Protein AF-A0A1E5VWX8-F1 (afdb_monomer_lite)

Radius of gyration: 17.65 Å; chains: 1; bounding box: 28×22×64 Å

Foldseek 3Di:
DCPPDWDDDDDDDDADDDDDGDPVLVVQQVVLVVVVQCCQAPPVDNQWRKAQDDDDPVQWDADPRSHTTGHDCVVIDIDGPVNVPPPPPPPPDDD

pLDDT: mean 72.76, std 18.6, range [37.0, 93.5]

Structure (mmCIF, N/CA/C/O backbone):
data_AF-A0A1E5VWX8-F1
#
_entry.id   AF-A0A1E5VWX8-F1
#
loop_
_atom_site.group_PDB
_atom_site.id
_atom_site.type_symbol
_atom_site.label_atom_id
_atom_site.label_alt_id
_atom_site.label_comp_id
_atom_site.label_asym_id
_atom_site.label_entity_id
_atom_site.label_seq_id
_atom_site.pdbx_PDB_ins_code
_atom_site.Cartn_x
_atom_site.Cartn_y
_atom_site.Cartn_z
_atom_site.occupancy
_atom_site.B_iso_or_equiv
_atom_site.auth_seq_id
_atom_site.auth_comp_id
_atom_site.auth_asym_id
_atom_site.auth_atom_id
_atom_site.pdbx_PDB_model_num
ATOM 1 N N . LEU A 1 1 ? -12.071 -12.959 8.180 1.00 43.16 1 LEU A N 1
ATOM 2 C CA . LEU A 1 1 ? -12.463 -11.586 8.578 1.00 43.16 1 LEU A CA 1
ATOM 3 C C . LEU A 1 1 ? -11.510 -10.483 8.075 1.00 43.16 1 LEU A C 1
ATOM 5 O O . LEU A 1 1 ? -11.670 -9.363 8.511 1.00 43.16 1 LEU A O 1
ATOM 9 N N . ILE A 1 2 ? -10.644 -10.745 7.083 1.00 41.28 2 ILE A N 1
ATOM 10 C CA . ILE A 1 2 ? -10.362 -9.875 5.913 1.00 41.28 2 ILE A CA 1
ATOM 11 C C . ILE A 1 2 ? -10.107 -10.864 4.758 1.00 41.28 2 ILE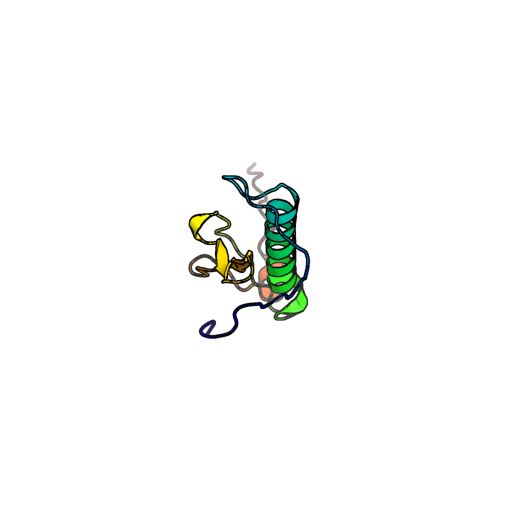 A C 1
ATOM 13 O O . ILE A 1 2 ? -8.970 -11.077 4.360 1.00 41.28 2 ILE A O 1
ATOM 17 N N . SER A 1 3 ? -11.125 -11.642 4.358 1.00 37.00 3 SER A N 1
ATOM 18 C CA . SER A 1 3 ? -10.908 -12.705 3.356 1.00 37.00 3 SER A CA 1
ATOM 19 C C . SER A 1 3 ? -11.140 -12.244 1.922 1.00 37.00 3 SER A C 1
ATOM 21 O O . SER A 1 3 ? -10.571 -12.859 1.036 1.00 37.00 3 SER A O 1
ATOM 23 N N . ASP A 1 4 ? -11.894 -11.167 1.671 1.00 38.06 4 ASP A N 1
ATOM 24 C CA . ASP A 1 4 ? -12.318 -10.860 0.292 1.00 38.06 4 ASP A CA 1
ATOM 25 C C . ASP A 1 4 ? -12.259 -9.374 -0.104 1.00 38.06 4 ASP A C 1
ATOM 27 O O . ASP A 1 4 ? -12.582 -9.029 -1.237 1.00 38.06 4 ASP A O 1
ATOM 31 N N . SER A 1 5 ? -11.795 -8.475 0.769 1.00 43.34 5 SER A N 1
ATOM 32 C CA . SER A 1 5 ? -11.786 -7.031 0.480 1.00 43.34 5 SER A CA 1
ATOM 33 C C . SER A 1 5 ? -10.380 -6.530 0.182 1.00 43.34 5 SER A C 1
ATOM 35 O O . SER A 1 5 ? -9.739 -5.843 0.970 1.00 43.34 5 SER A O 1
ATOM 37 N N . ILE A 1 6 ? -9.903 -6.919 -0.995 1.00 49.44 6 ILE A N 1
ATOM 38 C CA . ILE A 1 6 ? -8.827 -6.245 -1.715 1.00 49.44 6 ILE A CA 1
ATOM 39 C C . ILE A 1 6 ? -9.294 -4.810 -2.014 1.00 49.44 6 ILE A C 1
ATOM 41 O O . ILE A 1 6 ? -10.294 -4.627 -2.706 1.00 49.44 6 ILE A O 1
ATOM 45 N N . CYS A 1 7 ? -8.583 -3.791 -1.525 1.00 45.91 7 CYS A N 1
ATOM 46 C CA . CYS A 1 7 ? -8.766 -2.420 -2.007 1.00 45.91 7 CYS A CA 1
ATOM 47 C C . CYS A 1 7 ? -8.376 -2.354 -3.491 1.00 45.91 7 CYS A C 1
ATOM 49 O O . CYS A 1 7 ? -7.220 -2.580 -3.847 1.00 45.91 7 CYS A O 1
ATOM 51 N N . PHE A 1 8 ? -9.349 -2.071 -4.357 1.00 40.53 8 PHE A N 1
ATOM 52 C CA . PHE A 1 8 ? -9.152 -1.842 -5.788 1.00 40.53 8 PHE A CA 1
ATOM 53 C C . PHE A 1 8 ? -9.127 -0.332 -6.062 1.00 40.53 8 PHE A C 1
ATOM 55 O O . PHE A 1 8 ? -10.118 0.343 -5.803 1.00 40.53 8 PHE A O 1
ATOM 62 N N . PHE A 1 9 ? -8.051 0.189 -6.658 1.00 43.53 9 PHE A N 1
ATOM 63 C CA . PHE A 1 9 ? -7.994 1.571 -7.156 1.00 43.53 9 PHE A CA 1
ATOM 64 C C . PHE A 1 9 ? -7.619 1.580 -8.637 1.00 43.53 9 PHE A C 1
ATOM 66 O O . PHE A 1 9 ? -6.505 1.225 -8.985 1.00 43.53 9 PHE A O 1
ATOM 73 N N . LYS A 1 10 ? -8.542 1.962 -9.528 1.00 41.06 10 LYS A N 1
ATOM 74 C CA . LYS A 1 10 ? -8.320 1.965 -10.984 1.00 41.06 10 LYS A CA 1
ATOM 75 C C . LYS A 1 10 ? -7.840 3.338 -11.463 1.00 41.06 10 LYS A C 1
ATOM 77 O O . LYS A 1 10 ? -8.620 4.283 -11.447 1.00 41.06 10 LYS A O 1
ATOM 82 N N . PHE A 1 11 ? -6.618 3.419 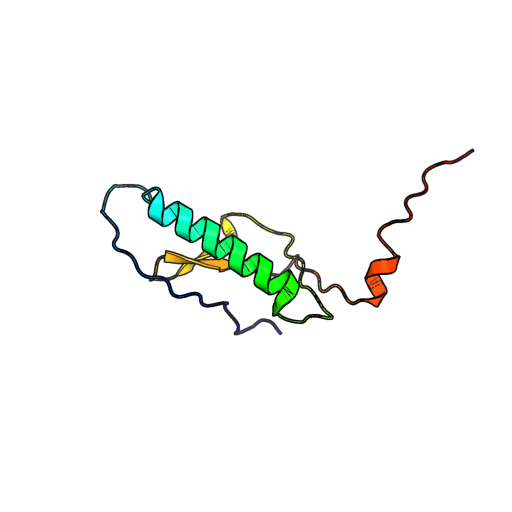-11.992 1.00 42.25 11 PHE A N 1
ATOM 83 C CA . PHE A 1 11 ? -6.093 4.596 -12.700 1.00 42.25 11 PHE A CA 1
ATOM 84 C C . PHE A 1 11 ? -5.538 4.200 -14.080 1.00 42.25 11 PHE A C 1
ATOM 86 O O . PHE A 1 11 ? -4.977 3.119 -14.242 1.00 42.25 11 PHE A O 1
ATOM 93 N N . HIS A 1 12 ? -5.731 5.051 -15.094 1.00 45.59 12 HIS A N 1
ATOM 94 C CA . HIS A 1 12 ? -5.214 4.858 -16.458 1.00 45.59 12 HIS A CA 1
ATOM 95 C C . HIS A 1 12 ? -3.946 5.693 -16.664 1.00 45.59 12 HIS A C 1
ATOM 97 O O . HIS A 1 12 ? -4.004 6.879 -16.374 1.00 45.59 12 HIS A O 1
ATOM 103 N N . THR A 1 13 ? -2.880 5.119 -17.242 1.00 50.81 13 THR A N 1
ATOM 104 C CA . THR A 1 13 ? -2.063 5.708 -18.338 1.00 50.81 13 THR A CA 1
ATOM 105 C C . THR A 1 13 ? -1.041 4.688 -18.875 1.00 50.81 13 THR A C 1
ATOM 107 O O . THR A 1 13 ? -0.623 3.793 -18.139 1.00 50.81 13 THR A O 1
ATOM 110 N N . ASN A 1 14 ? -0.698 4.855 -20.161 1.00 54.56 14 ASN A N 1
ATOM 111 C CA . ASN A 1 14 ? 0.150 4.026 -21.035 1.00 54.56 14 ASN A CA 1
ATOM 112 C C . ASN A 1 14 ? 1.571 3.773 -20.493 1.00 54.56 14 ASN A C 1
ATOM 114 O O . ASN A 1 14 ? 2.131 4.656 -19.851 1.00 54.56 14 ASN A O 1
ATOM 118 N N . ALA A 1 15 ? 2.131 2.594 -20.783 1.00 55.25 15 ALA A N 1
ATOM 119 C CA . ALA A 1 15 ? 3.474 2.165 -20.384 1.00 55.25 15 ALA A CA 1
ATOM 120 C C . ALA A 1 15 ? 4.360 1.958 -21.624 1.00 55.25 15 ALA A C 1
ATOM 122 O O . ALA A 1 15 ? 3.902 1.346 -22.591 1.00 55.25 15 ALA A O 1
ATOM 123 N N . ASP A 1 16 ? 5.602 2.444 -21.571 1.00 54.47 16 ASP A N 1
ATOM 124 C CA . ASP A 1 16 ? 6.652 2.140 -22.550 1.00 54.47 16 ASP A CA 1
ATOM 125 C C . ASP A 1 16 ? 7.535 0.993 -22.025 1.00 54.47 16 ASP A C 1
ATOM 127 O O . ASP A 1 16 ? 7.915 0.936 -20.853 1.00 54.47 16 ASP A O 1
ATOM 131 N N . GLU A 1 17 ? 7.855 0.044 -22.904 1.00 59.41 17 GLU A N 1
ATOM 132 C CA . GLU A 1 17 ? 8.594 -1.179 -22.582 1.00 59.41 17 GLU A CA 1
ATOM 133 C C . GLU A 1 17 ? 10.114 -0.930 -22.516 1.00 59.41 17 GLU A C 1
ATOM 135 O O . GLU A 1 17 ? 10.798 -0.924 -23.539 1.00 59.41 17 GLU A O 1
ATOM 140 N N . SER A 1 18 ? 10.703 -0.813 -21.319 1.00 53.69 18 SER A N 1
ATOM 141 C CA . SER A 1 18 ? 12.141 -1.101 -21.156 1.00 53.69 18 SER A CA 1
ATOM 142 C C . SER A 1 18 ? 12.489 -1.602 -19.750 1.00 53.69 18 SER A C 1
ATOM 144 O O . SER A 1 18 ? 12.347 -0.861 -18.793 1.00 53.69 18 SER A O 1
ATOM 146 N N . PHE A 1 19 ? 12.910 -2.873 -19.648 1.00 54.59 19 PHE A N 1
ATOM 147 C CA . PHE A 1 19 ? 13.656 -3.619 -18.598 1.00 54.59 19 PHE A CA 1
ATOM 148 C C . PHE A 1 19 ? 13.629 -3.238 -17.091 1.00 54.59 19 PHE A C 1
ATOM 150 O O . PHE A 1 19 ? 14.400 -3.770 -16.293 1.00 54.59 19 PHE A O 1
ATOM 157 N N . GLY A 1 20 ? 12.700 -2.402 -16.659 1.00 61.53 20 GLY A N 1
ATOM 158 C CA . GLY A 1 20 ? 12.408 -2.017 -15.289 1.00 61.53 20 GLY A CA 1
ATOM 159 C C . GLY A 1 20 ? 11.232 -1.050 -15.331 1.00 61.53 20 GLY A C 1
ATOM 160 O O . GLY A 1 20 ? 11.077 -0.328 -16.306 1.00 61.53 20 GLY A O 1
ATOM 161 N N . PHE A 1 21 ? 10.379 -1.034 -14.307 1.00 66.19 21 PHE A N 1
ATOM 162 C CA . PHE A 1 21 ? 9.266 -0.082 -14.286 1.00 66.19 21 PHE A CA 1
ATOM 163 C C . PHE A 1 21 ? 9.797 1.332 -14.526 1.00 66.19 21 PHE A C 1
ATOM 165 O O . PHE A 1 21 ? 10.723 1.755 -13.815 1.00 66.19 21 PHE A O 1
ATOM 172 N N . ASP A 1 22 ? 9.242 2.021 -15.526 1.00 80.38 22 ASP A N 1
ATOM 173 C CA . ASP A 1 22 ? 9.477 3.445 -15.719 1.00 80.38 22 ASP A CA 1
ATOM 174 C C . ASP A 1 22 ? 9.099 4.202 -14.436 1.00 80.38 22 ASP A C 1
ATOM 176 O O . ASP A 1 22 ? 8.436 3.681 -13.525 1.00 80.38 22 ASP A O 1
ATOM 180 N N . TRP A 1 23 ? 9.608 5.424 -14.302 1.00 83.62 23 TRP A N 1
ATOM 181 C CA . TRP A 1 23 ? 9.354 6.211 -13.100 1.00 83.62 23 TRP A CA 1
ATOM 182 C C . TRP A 1 23 ? 7.854 6.415 -12.862 1.00 83.62 23 TRP A C 1
ATOM 184 O O . TRP A 1 23 ? 7.409 6.343 -11.719 1.00 83.62 23 TRP A O 1
ATOM 194 N N . ASP A 1 24 ? 7.074 6.567 -13.929 1.00 84.44 24 ASP A N 1
ATOM 195 C CA . ASP A 1 24 ? 5.632 6.779 -13.856 1.00 84.44 24 ASP A CA 1
ATOM 196 C C . ASP A 1 24 ? 4.907 5.573 -13.245 1.00 84.44 24 ASP A C 1
ATOM 198 O O . ASP A 1 24 ? 4.045 5.721 -12.379 1.00 84.44 24 ASP A O 1
ATOM 202 N N . THR A 1 25 ? 5.298 4.359 -13.622 1.00 83.94 25 THR A N 1
ATOM 203 C CA . THR A 1 25 ? 4.769 3.119 -13.054 1.00 83.94 25 THR A CA 1
ATOM 204 C C . THR A 1 25 ? 5.176 2.975 -11.593 1.00 83.94 25 THR A C 1
ATOM 206 O O . THR A 1 25 ? 4.343 2.634 -10.753 1.00 83.94 25 THR A O 1
ATOM 209 N N . ARG A 1 26 ? 6.432 3.287 -11.244 1.00 86.12 26 ARG A N 1
ATOM 210 C CA . ARG A 1 26 ? 6.880 3.269 -9.837 1.00 86.12 26 ARG A CA 1
ATOM 211 C C . ARG A 1 26 ? 6.112 4.274 -8.992 1.00 86.12 26 ARG A C 1
ATOM 213 O O . ARG A 1 26 ? 5.723 3.948 -7.874 1.00 86.12 26 ARG A O 1
ATOM 220 N N . TYR A 1 27 ? 5.885 5.470 -9.525 1.00 86.31 27 TYR A N 1
ATOM 221 C CA . TYR A 1 27 ? 5.138 6.517 -8.849 1.00 86.31 27 TYR A CA 1
ATOM 222 C C . TYR A 1 27 ? 3.695 6.080 -8.582 1.00 86.31 27 TYR A C 1
ATOM 224 O O . TYR A 1 27 ? 3.256 6.162 -7.440 1.00 86.31 27 TYR A O 1
ATOM 232 N N . LYS A 1 28 ? 3.007 5.496 -9.574 1.00 86.12 28 LYS A N 1
ATOM 233 C CA . LYS A 1 28 ? 1.657 4.923 -9.396 1.00 86.12 28 LYS A CA 1
ATOM 234 C C . LYS A 1 28 ? 1.611 3.836 -8.322 1.00 86.12 28 LYS A C 1
ATOM 236 O O . LYS A 1 28 ? 0.655 3.762 -7.555 1.00 86.12 28 LYS A O 1
ATOM 241 N N . ILE A 1 29 ? 2.641 2.990 -8.249 1.00 87.94 29 ILE A N 1
ATOM 242 C CA . ILE A 1 29 ? 2.745 1.964 -7.203 1.00 87.94 29 ILE A CA 1
ATOM 243 C C . ILE A 1 29 ? 2.898 2.623 -5.826 1.00 87.94 29 ILE A C 1
ATOM 245 O O . ILE A 1 29 ? 2.197 2.247 -4.892 1.00 87.94 29 ILE A O 1
ATOM 249 N N . ILE A 1 30 ? 3.782 3.614 -5.681 1.00 90.44 30 ILE A N 1
ATOM 250 C CA . ILE A 1 30 ? 3.978 4.333 -4.410 1.00 90.44 30 ILE A CA 1
ATOM 251 C C . ILE A 1 30 ? 2.683 5.030 -3.983 1.00 90.44 30 ILE A C 1
ATOM 253 O O . ILE A 1 30 ? 2.243 4.879 -2.846 1.00 90.44 30 ILE A O 1
ATOM 257 N N . GLU A 1 31 ? 2.053 5.743 -4.910 1.00 91.12 31 GLU A N 1
ATOM 258 C CA . GLU A 1 31 ? 0.796 6.450 -4.698 1.00 91.12 31 GLU A CA 1
ATOM 259 C C . GLU A 1 31 ? -0.323 5.490 -4.262 1.00 91.12 31 GLU A C 1
ATOM 261 O O . GLU A 1 31 ? -0.967 5.715 -3.238 1.00 91.12 31 GLU A O 1
ATOM 266 N N . GLY A 1 32 ? -0.504 4.366 -4.962 1.00 89.44 32 GLY A N 1
ATOM 267 C CA . GLY A 1 32 ? -1.499 3.360 -4.589 1.00 89.44 32 GLY A CA 1
ATOM 268 C C . GLY A 1 32 ? -1.242 2.721 -3.217 1.00 89.44 32 GLY A C 1
ATOM 269 O O . GLY A 1 32 ? -2.196 2.444 -2.489 1.00 89.44 32 GLY A O 1
ATOM 270 N N . ILE A 1 33 ? 0.024 2.538 -2.814 1.00 91.62 33 ILE A N 1
ATOM 271 C CA . ILE A 1 33 ? 0.371 2.090 -1.452 1.00 91.62 33 ILE A CA 1
ATOM 272 C C . ILE A 1 33 ? -0.055 3.144 -0.423 1.00 91.62 33 ILE A C 1
ATOM 274 O O . ILE A 1 33 ? -0.674 2.793 0.582 1.00 91.62 33 ILE A O 1
ATOM 278 N N . CYS A 1 34 ? 0.242 4.424 -0.666 1.00 93.50 34 CYS A N 1
ATOM 279 C CA . CYS A 1 34 ? -0.154 5.518 0.222 1.00 93.50 34 CYS A CA 1
ATOM 280 C C . CYS A 1 34 ? -1.677 5.605 0.376 1.00 93.50 34 CYS A C 1
ATOM 282 O O . CYS A 1 34 ? -2.159 5.737 1.501 1.00 93.50 34 CYS A O 1
ATOM 284 N N . TYR A 1 35 ? -2.432 5.459 -0.716 1.00 93.12 35 TYR A N 1
ATOM 285 C CA . TYR A 1 35 ? -3.895 5.410 -0.665 1.00 93.12 35 TYR A CA 1
ATOM 286 C C . TYR A 1 35 ? -4.414 4.205 0.118 1.00 93.12 35 TYR A C 1
ATOM 288 O O . TYR A 1 35 ? -5.297 4.359 0.957 1.00 93.12 35 TYR A O 1
ATOM 296 N N . GLY A 1 36 ? -3.840 3.017 -0.094 1.00 90.75 36 GLY A N 1
ATOM 297 C CA . GLY A 1 36 ? -4.204 1.827 0.675 1.00 90.75 36 GLY A CA 1
ATOM 298 C C . GLY A 1 36 ? -3.968 2.002 2.178 1.00 90.75 36 GLY A C 1
ATOM 299 O O . GLY A 1 36 ? -4.818 1.627 2.979 1.00 90.75 36 GLY A O 1
ATOM 300 N N . LEU A 1 37 ? -2.848 2.617 2.570 1.00 91.50 37 LEU A N 1
ATOM 301 C CA . LEU A 1 37 ? -2.557 2.922 3.975 1.00 91.50 37 LEU A CA 1
ATOM 302 C C . LEU A 1 37 ? -3.508 3.978 4.548 1.00 91.50 37 LEU A C 1
ATOM 304 O O . LEU A 1 37 ? -3.999 3.807 5.659 1.00 91.50 37 LEU A O 1
ATOM 308 N N . HIS A 1 38 ? -3.797 5.042 3.795 1.00 90.50 38 HIS A N 1
ATOM 309 C CA . HIS A 1 38 ? -4.757 6.064 4.211 1.00 90.50 38 HIS A CA 1
ATOM 310 C C . HIS A 1 38 ? -6.145 5.466 4.447 1.00 90.50 38 HIS A C 1
ATOM 312 O O . HIS A 1 38 ? -6.746 5.706 5.489 1.00 90.50 38 HIS A O 1
ATOM 318 N N . TYR A 1 39 ? -6.602 4.613 3.528 1.00 90.25 39 TYR A N 1
ATOM 319 C CA . TYR A 1 39 ? -7.877 3.921 3.653 1.00 90.25 39 TYR A CA 1
ATOM 320 C C . TYR A 1 39 ? -7.954 3.087 4.937 1.00 90.25 39 TYR A C 1
ATOM 322 O O . TYR A 1 39 ? -8.933 3.164 5.672 1.00 90.25 39 TYR A O 1
ATOM 330 N N . LEU A 1 40 ? -6.904 2.319 5.243 1.00 90.00 40 LEU A N 1
ATOM 331 C CA . LEU A 1 40 ? -6.849 1.500 6.457 1.00 90.00 40 LEU A CA 1
ATOM 332 C C . LEU A 1 40 ? -6.878 2.335 7.745 1.00 90.00 40 LEU A C 1
ATOM 334 O O . LEU A 1 40 ? -7.429 1.879 8.748 1.00 90.00 40 LEU A O 1
ATOM 338 N N . HIS A 1 41 ? -6.287 3.528 7.722 1.00 88.38 41 HIS A N 1
ATOM 339 C CA . HIS A 1 41 ? -6.229 4.414 8.881 1.00 88.38 41 HIS A CA 1
ATOM 340 C C . HIS A 1 41 ? -7.518 5.220 9.079 1.00 88.38 41 HIS A C 1
ATOM 342 O O . HIS A 1 41 ? -7.967 5.353 10.207 1.00 88.38 41 HIS A O 1
ATOM 348 N N . GLU A 1 42 ? -8.124 5.739 8.013 1.00 86.44 42 GLU A N 1
ATOM 349 C CA . GLU A 1 42 ? -9.150 6.785 8.145 1.00 86.44 42 GLU A CA 1
ATOM 350 C C . GLU A 1 42 ? -10.519 6.386 7.572 1.00 86.44 42 GLU A C 1
ATOM 352 O O . GLU A 1 42 ? -11.549 6.864 8.043 1.00 86.44 42 GLU A O 1
ATOM 357 N N . GLU A 1 43 ? -10.567 5.510 6.562 1.00 86.50 43 GLU A N 1
ATOM 358 C CA . GLU A 1 43 ? -11.795 5.266 5.785 1.00 86.50 43 GLU A CA 1
ATOM 359 C C . GLU A 1 43 ? -12.433 3.892 6.035 1.00 86.50 43 GLU A C 1
ATOM 361 O O . GLU A 1 43 ? -13.649 3.753 5.915 1.00 86.50 43 GLU A O 1
ATOM 366 N N . TRP A 1 44 ? -11.643 2.868 6.381 1.00 86.50 44 TRP A N 1
ATOM 367 C CA . TRP A 1 44 ? -12.134 1.501 6.592 1.00 86.50 44 TRP A CA 1
ATOM 368 C C . TRP A 1 44 ? -13.173 1.434 7.713 1.00 86.50 44 TRP A C 1
ATOM 370 O O . TRP A 1 44 ? -14.268 0.899 7.530 1.00 86.50 44 TRP A O 1
ATOM 380 N N . HIS A 1 45 ? -12.810 1.956 8.885 1.00 86.19 45 HIS A N 1
ATOM 381 C CA . HIS A 1 45 ? -13.694 2.044 10.036 1.00 86.19 45 HIS A CA 1
ATOM 382 C C . HIS A 1 45 ? -13.238 3.209 10.929 1.00 86.19 45 HIS A C 1
ATOM 384 O O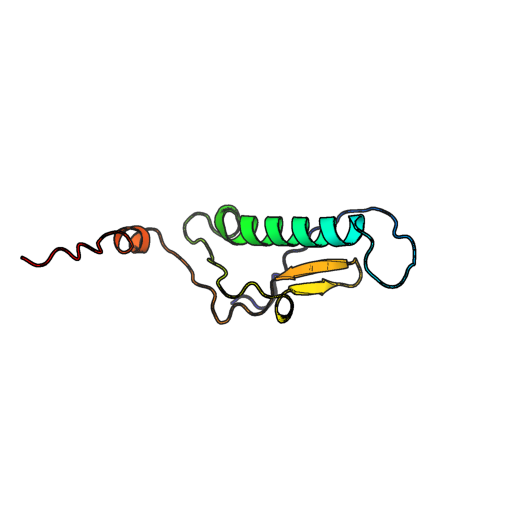 . HIS A 1 45 ? -12.214 3.067 11.598 1.00 86.19 45 HIS A O 1
ATOM 390 N N . PRO A 1 46 ? -13.979 4.333 10.978 1.00 81.62 46 PRO A N 1
ATOM 391 C CA . PRO A 1 46 ? -13.549 5.549 11.679 1.00 81.62 46 PRO A CA 1
ATOM 392 C C . PRO A 1 46 ? -13.185 5.325 13.154 1.00 81.62 46 PRO A C 1
ATOM 394 O O . PRO A 1 46 ? -12.191 5.853 13.637 1.00 81.62 46 PRO A O 1
ATOM 397 N N . ASP A 1 47 ? -13.937 4.466 13.849 1.00 85.19 47 ASP A N 1
ATOM 398 C CA . ASP A 1 47 ? -13.702 4.166 15.272 1.00 85.19 47 ASP A CA 1
ATOM 399 C C . ASP A 1 47 ? -12.722 2.998 15.499 1.00 85.19 47 ASP A C 1
ATOM 401 O O . ASP A 1 47 ? -12.471 2.591 16.638 1.00 85.19 47 ASP A O 1
ATOM 405 N N . SER A 1 48 ? -12.219 2.389 14.414 1.00 84.25 48 SER A N 1
ATOM 406 C CA . SER A 1 48 ? -11.306 1.247 14.482 1.00 84.25 48 SER A CA 1
ATOM 407 C C . SER A 1 48 ? -10.246 1.227 13.368 1.00 84.25 48 SER A C 1
ATOM 409 O O . SER A 1 48 ? -10.257 0.319 12.527 1.00 84.25 48 SER A O 1
ATOM 411 N N . PRO A 1 49 ? -9.314 2.201 13.351 1.00 88.06 49 PRO A N 1
ATOM 412 C CA . PRO A 1 49 ? -8.185 2.209 12.426 1.00 88.06 49 PRO A CA 1
ATOM 413 C C . PRO A 1 49 ? -7.409 0.888 12.428 1.00 88.06 49 PRO A C 1
ATOM 415 O O . PRO A 1 49 ? -7.098 0.324 13.484 1.00 88.06 49 PRO A O 1
ATOM 418 N N . ILE A 1 50 ? -7.030 0.424 11.234 1.00 88.94 50 ILE A N 1
ATOM 419 C CA . ILE A 1 50 ? -6.099 -0.693 11.052 1.00 88.94 50 ILE A CA 1
ATOM 420 C C . ILE A 1 50 ? -4.696 -0.131 10.853 1.00 88.94 50 ILE A C 1
ATOM 422 O O . ILE A 1 50 ? -4.367 0.368 9.782 1.00 88.94 50 ILE A O 1
ATOM 426 N N . ILE A 1 51 ? -3.824 -0.295 11.844 1.00 88.69 51 ILE A N 1
ATOM 427 C CA . ILE A 1 51 ? -2.406 0.044 11.704 1.00 88.69 51 ILE A CA 1
ATOM 428 C C . ILE A 1 51 ? -1.674 -1.121 11.041 1.00 88.69 51 ILE A C 1
ATOM 430 O O . ILE A 1 51 ? -1.540 -2.210 11.613 1.00 88.69 51 ILE A O 1
ATOM 434 N N . TYR A 1 52 ? -1.185 -0.881 9.826 1.00 87.38 52 TYR A N 1
ATOM 435 C CA . TYR A 1 52 ? -0.434 -1.859 9.049 1.00 87.38 52 TYR A CA 1
ATOM 436 C C . TYR A 1 52 ? 1.066 -1.800 9.392 1.00 87.38 52 TYR A C 1
ATOM 438 O O . TYR A 1 52 ? 1.759 -0.848 9.043 1.00 87.38 52 TYR A O 1
ATOM 446 N N . MET A 1 53 ? 1.581 -2.818 10.092 1.00 88.56 53 MET A N 1
ATOM 447 C CA . MET A 1 53 ? 2.936 -2.797 10.678 1.00 88.56 53 MET A CA 1
ATOM 448 C C . MET A 1 53 ? 4.008 -3.568 9.885 1.00 88.56 53 MET A C 1
ATOM 450 O O . MET A 1 53 ? 5.150 -3.644 10.330 1.00 88.56 53 MET A O 1
ATOM 454 N N . ASP A 1 54 ? 3.668 -4.166 8.741 1.00 86.81 54 ASP A N 1
ATOM 455 C CA . ASP A 1 54 ? 4.586 -5.022 7.965 1.00 86.81 54 ASP A CA 1
ATOM 456 C C . ASP A 1 54 ? 4.722 -4.527 6.518 1.00 86.81 54 ASP A C 1
ATOM 458 O O . ASP A 1 54 ? 4.499 -5.253 5.543 1.00 86.81 54 ASP A O 1
ATOM 462 N N . LEU A 1 55 ? 5.042 -3.238 6.368 1.00 87.88 55 LEU A N 1
ATOM 463 C CA . LEU A 1 55 ? 5.275 -2.628 5.063 1.00 87.88 55 LEU A CA 1
ATOM 464 C C . LEU A 1 55 ? 6.642 -3.025 4.513 1.00 87.88 55 LEU A C 1
ATOM 466 O O . LEU A 1 55 ? 7.677 -2.477 4.883 1.00 87.88 55 LEU A O 1
ATOM 470 N N . LYS A 1 56 ? 6.621 -3.988 3.591 1.00 85.56 56 LYS A N 1
ATOM 471 C CA . LYS A 1 56 ? 7.784 -4.460 2.841 1.00 85.56 56 LYS A CA 1
ATOM 472 C C . LYS A 1 56 ? 7.376 -4.876 1.428 1.00 85.56 56 LYS A C 1
ATOM 474 O O . LYS A 1 56 ? 6.232 -5.294 1.244 1.00 85.56 56 LYS A O 1
ATOM 479 N N . PRO A 1 57 ? 8.301 -4.864 0.452 1.00 84.25 57 PRO A N 1
ATOM 480 C CA . PRO A 1 57 ? 7.991 -5.234 -0.930 1.00 84.25 57 PRO A CA 1
ATOM 481 C C . PRO A 1 57 ? 7.317 -6.605 -1.072 1.00 84.25 57 PRO A C 1
ATOM 483 O O . PRO A 1 57 ? 6.395 -6.750 -1.860 1.00 84.25 57 PRO A O 1
ATOM 486 N N . ALA A 1 58 ? 7.709 -7.593 -0.258 1.00 86.44 58 ALA A N 1
ATOM 487 C CA . ALA A 1 58 ? 7.129 -8.940 -0.288 1.00 86.44 58 ALA A CA 1
ATOM 488 C C . ALA A 1 58 ? 5.637 -9.003 0.103 1.00 86.44 58 ALA A C 1
ATOM 490 O O . ALA A 1 58 ? 4.974 -9.988 -0.208 1.00 86.44 58 ALA A O 1
ATOM 491 N N . ASN A 1 59 ? 5.114 -7.973 0.776 1.00 89.19 59 ASN A N 1
ATOM 492 C CA . ASN A 1 59 ? 3.702 -7.869 1.143 1.00 89.19 59 ASN A CA 1
ATOM 493 C C . ASN A 1 59 ? 2.923 -6.900 0.231 1.00 89.19 59 ASN A C 1
ATOM 495 O O . ASN A 1 59 ? 1.745 -6.651 0.479 1.00 89.19 59 ASN A O 1
ATOM 499 N N . ILE A 1 60 ? 3.558 -6.340 -0.803 1.00 89.81 60 ILE A N 1
ATOM 500 C CA . ILE A 1 60 ? 2.881 -5.544 -1.829 1.00 89.81 60 ILE A CA 1
ATOM 501 C C . ILE A 1 60 ? 2.731 -6.413 -3.070 1.00 89.81 60 ILE A C 1
ATOM 503 O O . ILE A 1 60 ? 3.698 -6.693 -3.775 1.00 89.81 60 ILE A O 1
ATOM 507 N N . LEU A 1 61 ? 1.504 -6.849 -3.332 1.00 90.56 61 LEU A N 1
ATOM 508 C CA . LEU A 1 61 ? 1.174 -7.593 -4.540 1.00 90.56 61 LEU A CA 1
ATOM 509 C C . LEU A 1 61 ? 0.801 -6.610 -5.645 1.00 90.56 61 LEU A C 1
ATOM 511 O O . LEU A 1 61 ? 0.137 -5.612 -5.387 1.00 90.56 61 LEU A O 1
ATOM 515 N N . LEU A 1 62 ? 1.204 -6.900 -6.875 1.00 88.62 62 LEU A N 1
ATOM 516 C CA . LEU A 1 62 ? 0.777 -6.152 -8.052 1.00 88.62 62 LEU A CA 1
ATOM 517 C C . LEU A 1 62 ? -0.228 -7.008 -8.812 1.00 88.62 62 LEU A C 1
ATOM 519 O O . LEU A 1 62 ? -0.005 -8.207 -8.992 1.00 88.62 62 LEU A O 1
ATOM 523 N N . ASP A 1 63 ? -1.347 -6.417 -9.219 1.00 84.56 63 ASP A N 1
ATOM 524 C CA . ASP A 1 63 ? -2.295 -7.108 -10.089 1.00 84.56 63 ASP A CA 1
ATOM 525 C C . ASP A 1 63 ? -1.965 -6.929 -11.579 1.00 84.56 63 ASP A C 1
ATOM 527 O O . ASP A 1 63 ? -0.986 -6.283 -11.953 1.00 84.56 63 ASP A O 1
ATOM 531 N N . ASN A 1 64 ? -2.802 -7.507 -12.445 1.00 82.94 64 ASN A N 1
ATOM 532 C CA . ASN A 1 64 ? -2.632 -7.456 -13.901 1.00 82.94 64 ASN A CA 1
ATOM 533 C C . ASN A 1 64 ? -2.640 -6.026 -14.474 1.00 82.94 64 ASN A C 1
ATOM 535 O O . ASN A 1 64 ? -2.286 -5.832 -15.633 1.00 82.94 64 ASN A O 1
ATOM 539 N N . ASN A 1 65 ? -3.066 -5.033 -13.690 1.00 82.69 65 ASN A N 1
ATOM 540 C CA . ASN A 1 65 ? -3.108 -3.625 -14.058 1.00 82.69 65 ASN A CA 1
ATOM 541 C C . ASN A 1 65 ? -1.979 -2.814 -13.411 1.00 82.69 65 ASN A C 1
ATOM 543 O O . ASN A 1 65 ? -2.026 -1.587 -13.463 1.00 82.69 65 ASN A O 1
ATOM 547 N N . MET A 1 66 ? -0.972 -3.471 -12.825 1.00 83.31 66 MET A N 1
ATOM 548 C CA . MET A 1 66 ? 0.141 -2.825 -12.121 1.00 83.31 66 MET A CA 1
ATOM 549 C C . MET A 1 66 ? -0.290 -2.023 -10.886 1.00 83.31 66 MET A C 1
ATOM 551 O O . MET A 1 66 ? 0.429 -1.131 -10.435 1.00 83.31 66 MET A O 1
ATOM 555 N N . LEU A 1 67 ? -1.449 -2.357 -10.312 1.00 85.12 67 LEU A 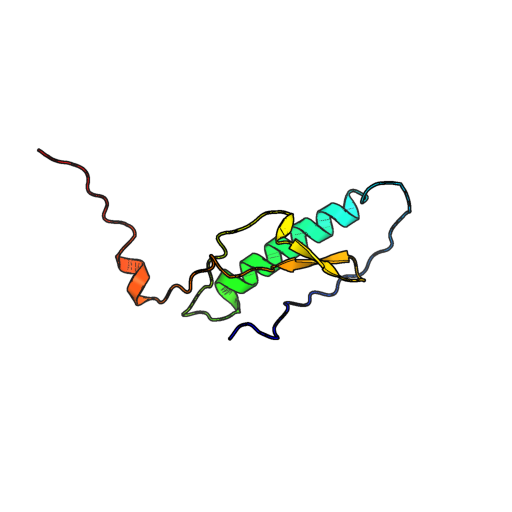N 1
ATOM 556 C CA . LEU A 1 67 ? -1.973 -1.686 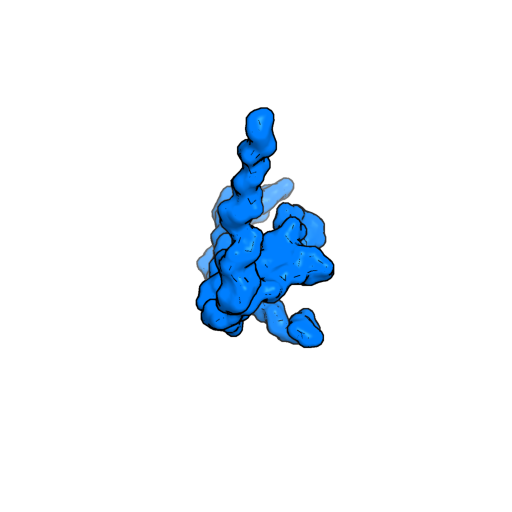-9.129 1.00 85.12 67 LEU A CA 1
ATOM 557 C C . LEU A 1 67 ? -1.517 -2.411 -7.857 1.00 85.12 67 LEU A C 1
ATOM 559 O O . LEU A 1 67 ? -1.633 -3.641 -7.785 1.00 85.12 67 LEU A O 1
ATOM 563 N N . PRO A 1 68 ? -1.012 -1.679 -6.846 1.00 89.50 68 PRO A N 1
ATOM 564 C CA . PRO A 1 68 ? -0.565 -2.272 -5.596 1.00 89.50 68 PRO A CA 1
ATOM 565 C C . PRO A 1 68 ? -1.740 -2.739 -4.737 1.00 89.50 68 PRO A C 1
ATOM 567 O O . PRO A 1 68 ? -2.758 -2.062 -4.603 1.00 89.50 68 PRO A O 1
ATOM 570 N N . LYS A 1 69 ? -1.556 -3.890 -4.095 1.00 89.62 69 LYS A N 1
ATOM 571 C CA . LYS A 1 69 ? -2.459 -4.488 -3.113 1.00 89.62 69 LYS A CA 1
ATOM 572 C C . LYS A 1 69 ? -1.660 -4.829 -1.868 1.00 89.62 69 LYS A C 1
ATOM 574 O O . LYS A 1 69 ? -0.696 -5.593 -1.931 1.00 89.62 69 LYS A O 1
ATOM 579 N N . ILE A 1 70 ? -2.066 -4.259 -0.738 1.00 89.56 70 ILE A N 1
ATOM 580 C C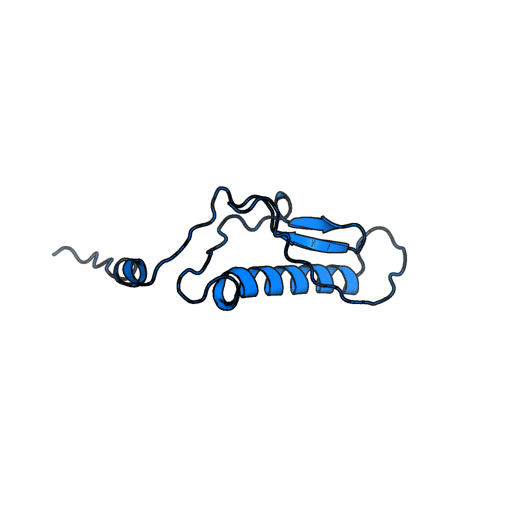A . ILE A 1 70 ? -1.472 -4.558 0.565 1.00 89.56 70 ILE A CA 1
ATOM 581 C C . ILE A 1 70 ? -1.946 -5.952 0.987 1.00 89.56 70 ILE A C 1
ATOM 583 O O . ILE A 1 70 ? -3.148 -6.212 1.049 1.00 89.56 70 ILE A O 1
ATOM 587 N N . ALA A 1 71 ? -1.006 -6.858 1.236 1.00 88.25 71 ALA A N 1
ATOM 588 C CA . ALA A 1 71 ? -1.262 -8.235 1.636 1.00 88.25 71 ALA A CA 1
ATOM 589 C C . ALA A 1 71 ? -0.669 -8.530 3.020 1.00 88.25 71 ALA A C 1
ATOM 591 O O . ALA A 1 71 ? 0.066 -7.728 3.578 1.00 88.25 71 ALA A O 1
ATOM 592 N N . ASN A 1 72 ? -0.962 -9.718 3.559 1.00 85.31 72 ASN A N 1
ATOM 593 C CA . ASN A 1 72 ? -0.392 -10.219 4.813 1.00 85.31 72 ASN A CA 1
ATOM 594 C C . ASN A 1 72 ? -0.627 -9.301 6.035 1.00 85.31 72 ASN A C 1
ATOM 596 O O . ASN A 1 72 ? 0.278 -8.686 6.595 1.00 85.31 72 ASN A O 1
ATOM 600 N N . PHE A 1 73 ? -1.867 -9.296 6.520 1.00 85.38 73 PHE A N 1
ATOM 601 C CA . PHE A 1 73 ? -2.281 -8.541 7.706 1.00 85.38 73 PHE A CA 1
ATOM 602 C C . PHE A 1 73 ? -1.925 -9.227 9.038 1.00 85.38 73 PHE A C 1
ATOM 604 O O . PHE A 1 73 ? -2.419 -8.818 10.085 1.00 85.38 73 PHE A O 1
ATOM 611 N N . GLY A 1 74 ? -1.066 -10.254 9.039 1.00 83.88 74 GLY A N 1
ATOM 612 C CA . GLY A 1 74 ? -0.755 -11.047 10.238 1.00 83.88 74 GLY A CA 1
ATOM 613 C C . GLY A 1 74 ? -0.143 -10.244 11.394 1.00 83.88 74 GLY A C 1
ATOM 614 O O . GLY A 1 74 ? -0.266 -10.642 12.549 1.00 83.88 74 GLY A O 1
ATOM 615 N N . LEU A 1 75 ? 0.476 -9.099 11.092 1.00 84.00 75 LEU A N 1
ATOM 616 C CA . LEU A 1 75 ? 1.012 -8.150 12.075 1.00 84.00 75 LEU A CA 1
ATOM 617 C C . LEU A 1 75 ? 0.189 -6.856 12.174 1.00 84.00 75 LEU A C 1
ATOM 619 O O . LEU A 1 75 ? 0.624 -5.911 12.821 1.00 84.00 75 LEU A O 1
ATOM 623 N N . SER A 1 76 ? -0.969 -6.767 11.523 1.00 87.44 76 SER A N 1
ATOM 624 C CA . SER A 1 76 ? -1.806 -5.563 11.588 1.00 87.44 76 SER A CA 1
ATOM 625 C C . SER A 1 76 ? -2.588 -5.506 12.897 1.00 87.44 76 SER A C 1
ATOM 627 O O . SER A 1 76 ? -2.928 -6.541 13.473 1.00 87.44 76 SER A O 1
ATOM 629 N N . ARG A 1 77 ? -2.871 -4.296 13.382 1.00 86.06 77 ARG A N 1
ATOM 630 C CA . ARG A 1 77 ? -3.585 -4.079 14.650 1.00 86.06 77 ARG A CA 1
ATOM 631 C C . ARG A 1 77 ? -4.808 -3.201 14.437 1.00 86.06 77 ARG A C 1
ATOM 633 O O . ARG A 1 77 ? -4.696 -2.163 13.798 1.00 86.06 77 ARG A O 1
ATOM 640 N N . LEU A 1 78 ? -5.935 -3.607 15.016 1.00 84.81 78 LEU A N 1
ATOM 641 C CA . LEU A 1 78 ? -7.113 -2.758 15.172 1.00 84.81 78 LEU A CA 1
ATOM 642 C C . LEU A 1 78 ? -6.924 -1.887 16.412 1.00 84.81 78 LEU A C 1
ATOM 644 O O . LEU A 1 78 ? -6.642 -2.412 17.490 1.00 84.81 78 LEU A O 1
ATOM 648 N N . PHE A 1 79 ? -7.088 -0.582 16.259 1.00 76.62 79 PHE A N 1
ATOM 649 C CA . PHE A 1 79 ? -7.050 0.375 17.359 1.00 76.62 79 PHE A CA 1
ATOM 650 C C . PHE A 1 79 ? -8.469 0.846 17.645 1.00 76.62 79 PHE A C 1
ATOM 652 O O . PHE A 1 79 ? -9.056 1.502 16.805 1.00 76.62 79 PHE A O 1
ATOM 659 N N . SER A 1 80 ? -9.040 0.511 18.800 1.00 69.44 80 SER A N 1
ATOM 660 C CA . SER A 1 80 ? -10.303 1.104 19.264 1.00 69.44 80 SER A CA 1
ATOM 661 C C . SER A 1 80 ? -10.029 2.374 20.075 1.00 69.44 80 SER A C 1
ATOM 663 O O . SER A 1 80 ? -8.988 2.459 20.729 1.00 69.44 80 SER A O 1
ATOM 665 N N . GLU A 1 81 ? -10.969 3.326 20.111 1.00 60.62 81 GLU A N 1
ATOM 666 C CA . GLU A 1 81 ? -10.832 4.585 20.875 1.00 60.62 81 GLU A CA 1
ATOM 667 C C . GLU A 1 81 ? -10.423 4.392 22.353 1.00 60.62 81 GLU A C 1
ATOM 669 O O . GLU A 1 81 ? -9.729 5.234 22.926 1.00 60.62 81 GLU A O 1
ATOM 674 N N . GLU A 1 82 ? -10.780 3.268 22.986 1.00 56.25 82 GLU A N 1
ATOM 675 C CA . GLU A 1 82 ? -10.350 2.959 24.360 1.00 56.25 82 GLU A CA 1
ATOM 676 C C . GLU A 1 82 ? -8.830 2.729 24.504 1.00 56.25 82 GLU A C 1
ATOM 678 O O . GLU A 1 82 ? -8.272 2.984 25.575 1.00 56.25 82 GLU A O 1
ATOM 683 N N . GLN A 1 83 ? -8.129 2.298 23.447 1.00 54.69 83 GLN A N 1
ATOM 684 C CA . GLN A 1 83 ? -6.683 2.023 23.476 1.00 54.69 83 GLN A CA 1
ATOM 685 C C . GLN A 1 83 ? -5.821 3.284 23.301 1.00 54.69 83 GLN A C 1
ATOM 687 O O . GLN A 1 83 ? -4.638 3.283 23.655 1.00 54.69 83 GLN A O 1
ATOM 692 N N . THR A 1 84 ? -6.411 4.394 22.846 1.00 51.16 84 THR A N 1
ATOM 693 C CA . THR A 1 84 ? -5.734 5.690 22.648 1.00 51.16 84 THR A CA 1
ATOM 694 C C . THR A 1 84 ? -5.190 6.281 23.960 1.00 51.16 84 THR A C 1
ATOM 696 O O . THR A 1 84 ? -4.340 7.169 23.949 1.00 51.16 84 THR A O 1
ATOM 699 N N . ARG A 1 85 ? -5.617 5.763 25.123 1.00 51.03 85 ARG A N 1
ATOM 700 C CA . ARG A 1 85 ? -5.190 6.238 26.452 1.00 51.03 85 ARG A CA 1
ATOM 701 C C . ARG A 1 85 ? -3.905 5.600 26.988 1.00 51.03 85 ARG A C 1
ATOM 703 O O . ARG A 1 85 ? -3.409 6.067 28.011 1.00 51.03 85 ARG A O 1
ATOM 710 N N . THR A 1 86 ? -3.356 4.564 26.351 1.00 45.81 86 THR A N 1
ATOM 711 C CA . THR A 1 86 ? -2.244 3.788 26.947 1.00 45.81 86 THR A CA 1
ATOM 712 C C . THR A 1 86 ? -0.871 4.090 26.332 1.00 45.81 86 THR A C 1
ATOM 714 O O . THR A 1 86 ? 0.151 3.842 26.967 1.00 45.81 86 THR A O 1
ATOM 717 N N . CYS A 1 87 ? -0.799 4.721 25.158 1.00 51.53 87 CYS A N 1
ATOM 718 C CA . CYS A 1 87 ? 0.471 5.021 24.483 1.00 51.53 87 CYS A CA 1
ATOM 719 C C . CYS A 1 87 ? 0.991 6.455 24.718 1.00 51.53 87 CYS A C 1
ATOM 721 O O . CYS A 1 87 ? 1.417 7.098 23.772 1.00 51.53 87 CYS A O 1
ATOM 723 N N . THR A 1 88 ? 0.981 6.989 25.947 1.00 47.34 88 THR A N 1
ATOM 724 C CA . THR A 1 88 ? 1.772 8.208 26.288 1.00 47.34 88 THR A CA 1
ATOM 725 C C . THR A 1 88 ? 2.321 8.264 27.721 1.00 47.34 88 THR A C 1
ATOM 727 O O . THR A 1 88 ? 2.942 9.256 28.094 1.00 47.34 88 THR A O 1
ATOM 730 N N . THR A 1 89 ? 2.202 7.215 28.541 1.00 45.78 89 THR A N 1
ATOM 731 C CA . THR A 1 89 ? 2.791 7.221 29.895 1.00 45.78 89 THR A CA 1
ATOM 732 C C . THR A 1 89 ? 4.012 6.312 30.007 1.00 45.78 89 THR A C 1
ATOM 734 O O . THR A 1 89 ? 4.038 5.429 30.857 1.00 45.78 89 THR A O 1
ATOM 737 N N . SER A 1 90 ? 5.053 6.540 29.198 1.00 50.00 90 SER A N 1
ATOM 738 C CA . SER A 1 90 ? 6.406 6.267 29.701 1.00 50.00 90 SER A CA 1
ATOM 739 C C . SER A 1 90 ? 6.852 7.510 30.467 1.00 50.00 90 SER A C 1
ATOM 741 O O . SER A 1 90 ? 7.341 8.485 29.901 1.00 50.00 90 SER A O 1
ATOM 743 N N . ARG A 1 91 ? 6.569 7.511 31.772 1.00 52.34 91 ARG A N 1
ATOM 744 C CA . ARG A 1 91 ? 7.271 8.356 32.739 1.00 52.34 91 ARG A CA 1
ATOM 745 C C . ARG A 1 91 ? 8.390 7.510 33.338 1.00 52.34 91 ARG A C 1
ATOM 747 O O . ARG A 1 91 ? 8.329 7.158 34.510 1.00 52.34 91 ARG A O 1
ATOM 754 N N . ASP A 1 92 ? 9.400 7.192 32.536 1.00 57.78 92 ASP A N 1
ATOM 755 C CA . ASP A 1 92 ? 10.681 6.746 33.079 1.00 57.78 92 ASP A CA 1
ATOM 756 C C . ASP A 1 92 ? 11.447 7.973 33.582 1.00 57.78 92 ASP A C 1
ATOM 758 O O . ASP A 1 92 ? 12.277 8.572 32.904 1.00 57.78 92 ASP A O 1
ATOM 762 N N . GLY A 1 93 ? 11.098 8.370 34.800 1.00 48.97 93 GLY A N 1
ATOM 763 C CA . GLY A 1 93 ? 11.893 9.230 35.661 1.00 48.97 93 GLY A CA 1
ATOM 764 C C . GLY A 1 93 ? 11.842 8.616 37.049 1.00 48.97 93 GLY A C 1
ATOM 765 O O . GLY A 1 93 ? 10.956 8.943 37.834 1.00 48.97 93 GLY A O 1
ATOM 766 N N . THR A 1 94 ? 12.730 7.658 37.309 1.00 54.38 94 THR A N 1
ATOM 767 C CA . THR A 1 94 ? 12.932 7.136 38.664 1.00 54.38 94 THR A CA 1
ATOM 768 C C . THR A 1 94 ? 13.949 8.034 39.364 1.00 54.38 94 THR A C 1
ATOM 770 O O . THR A 1 94 ? 14.970 8.357 38.765 1.00 54.38 94 THR A O 1
ATOM 773 N N . SER A 1 95 ? 13.557 8.443 40.575 1.00 47.16 95 SER A N 1
ATOM 774 C CA . SER A 1 95 ? 14.231 9.180 41.659 1.00 47.16 95 SER A CA 1
ATOM 775 C C . SER A 1 95 ? 15.685 9.621 41.506 1.00 47.16 95 SER A C 1
ATOM 777 O O . SER A 1 95 ? 16.550 8.770 41.216 1.00 47.16 95 SER A O 1
#

Organism: NCBI:txid888268

Secondary structure (DSSP, 8-state):
--SS-------------SSS--HHHHHHHHHHHHHHHHIIIIIS-TTS-EE-----GGGEEE-TTS-EEE--GGG-EE--GGGGGTTT-------

Sequence (95 aa):
LISDSICFFKFHTNADESFGFDWDTRYKIIEGICYGLHYLHEEWHPDSPIIYMDLKPANILLDNNMLPKIANFGLSRLFSEEQTRTCTTSRDGTS

InterPro domains:
  IPR000719 Protein kinase domain [PF00069] (21-91)
  IPR000719 Protein kinase domain [PS50011] (1-95)
  IPR008271 Serine/threonine-protein kinase, active site [PS00108] (50-62)
  IPR011009 Protein kinase-like domain superfamily [SSF56112] (18-93)